Protein AF-W1W6H4-F1 (afdb_monomer_lite)

Foldseek 3Di:
DVVPDDQLVVLVVVVVVVVVVVVVVVVVVCVVCVVVDDPVCVVVVVVVVVVCVVVVVVCSVVVSVCSVPDDCVVVVVVVVVVVVVVVVVVVD

Sequence (92 aa):
MLIGCTRRAAADFSFIMAVPVMIIVCVYDLLRVIHLLELNDIIMFAIGTLVSYIVGYITVKVFLWYLNRSSLSSFGYYRIIVAILAIIYLYL

pLDDT: mean 90.86, std 5.75, range [74.88, 97.75]

Secondary structure (DSSP, 8-state):
-TTS--HHHHHHHHHHHHHHHHHHHHHHHHHHHGGG--TTHHHHHHHHHHHHHHHHHHHHHHHHHHHHHS-THHHHHHHHHHHHHHHHHHH-

Radius of gyration: 17.57 Å; chains: 1; bounding box: 37×25×43 Å

Structure (mmCIF, N/CA/C/O backbone):
data_AF-W1W6H4-F1
#
_entry.id   AF-W1W6H4-F1
#
loop_
_atom_site.group_PDB
_atom_site.id
_atom_site.type_symbol
_atom_site.label_atom_id
_atom_site.label_alt_id
_atom_site.label_comp_id
_atom_site.label_asym_id
_atom_site.label_entity_id
_atom_site.label_seq_id
_atom_site.pdbx_PDB_ins_code
_atom_site.Cartn_x
_atom_site.Cartn_y
_atom_site.Cartn_z
_atom_site.occupancy
_atom_site.B_iso_or_equiv
_atom_site.auth_seq_id
_atom_site.auth_comp_id
_atom_site.auth_asym_id
_atom_site.auth_atom_id
_atom_site.pdbx_PDB_model_num
ATOM 1 N N . MET A 1 1 ? 6.671 -9.580 -15.388 1.00 74.88 1 MET A N 1
ATOM 2 C CA . MET A 1 1 ? 8.046 -9.527 -15.944 1.00 74.88 1 MET A CA 1
ATOM 3 C C . MET A 1 1 ? 8.540 -10.893 -16.405 1.00 74.88 1 MET A C 1
ATOM 5 O O . MET A 1 1 ? 9.152 -10.942 -17.456 1.00 74.88 1 MET A O 1
ATOM 9 N N . LEU A 1 2 ? 8.242 -11.991 -15.694 1.00 82.75 2 LEU A N 1
ATOM 10 C CA . LEU A 1 2 ? 8.642 -13.348 -16.115 1.00 82.75 2 LEU A CA 1
ATOM 11 C C . LEU A 1 2 ? 8.065 -13.780 -17.481 1.00 82.75 2 LEU A C 1
ATOM 13 O O . LEU A 1 2 ? 8.695 -14.547 -18.189 1.00 82.75 2 LEU A O 1
ATOM 17 N N . ILE A 1 3 ? 6.912 -13.230 -17.876 1.00 84.50 3 ILE A N 1
ATOM 18 C CA . ILE A 1 3 ? 6.222 -13.515 -19.151 1.00 84.50 3 ILE A CA 1
ATOM 19 C C . ILE A 1 3 ? 6.597 -12.472 -20.236 1.00 84.50 3 ILE A C 1
ATOM 21 O O . ILE A 1 3 ? 5.837 -12.192 -21.150 1.00 84.50 3 ILE A O 1
ATOM 25 N N . GLY A 1 4 ? 7.743 -11.793 -20.109 1.00 82.69 4 GLY A N 1
ATOM 26 C CA . GLY A 1 4 ? 8.228 -10.843 -21.125 1.00 82.69 4 GLY A CA 1
ATOM 27 C C . GLY A 1 4 ? 7.548 -9.463 -21.163 1.00 82.69 4 GLY A C 1
ATOM 28 O O . GLY A 1 4 ? 7.978 -8.602 -21.925 1.00 82.69 4 GLY A O 1
ATOM 29 N N . CYS A 1 5 ? 6.536 -9.189 -20.328 1.00 85.06 5 CYS A N 1
ATOM 30 C CA . CYS A 1 5 ? 5.932 -7.851 -20.248 1.00 85.06 5 CYS A CA 1
ATOM 31 C C . CYS A 1 5 ? 6.938 -6.784 -19.787 1.00 85.06 5 CYS A C 1
ATOM 33 O O . CYS A 1 5 ? 7.719 -7.016 -18.854 1.00 85.06 5 CYS A O 1
ATOM 35 N N . THR A 1 6 ? 6.842 -5.581 -20.367 1.00 86.56 6 THR A N 1
ATOM 36 C CA . THR A 1 6 ? 7.637 -4.424 -19.933 1.00 86.56 6 THR A CA 1
ATOM 37 C C . THR A 1 6 ? 7.359 -4.096 -18.468 1.00 86.56 6 THR A C 1
ATOM 39 O O . THR A 1 6 ? 6.276 -4.353 -17.934 1.00 86.56 6 THR A O 1
ATOM 42 N N . ARG A 1 7 ? 8.355 -3.520 -17.790 1.00 82.25 7 ARG A N 1
ATOM 43 C CA . ARG A 1 7 ? 8.275 -3.245 -16.348 1.00 82.25 7 ARG A CA 1
ATOM 44 C C . ARG A 1 7 ? 7.092 -2.348 -15.991 1.00 82.25 7 ARG A C 1
ATOM 46 O O . ARG A 1 7 ? 6.396 -2.613 -15.018 1.00 82.25 7 ARG A O 1
ATOM 53 N N . ARG A 1 8 ? 6.855 -1.332 -16.821 1.00 82.19 8 ARG A N 1
ATOM 54 C CA . ARG A 1 8 ? 5.751 -0.384 -16.677 1.00 82.19 8 ARG A CA 1
ATOM 55 C C . ARG A 1 8 ? 4.395 -1.044 -16.913 1.00 82.19 8 ARG A C 1
ATOM 57 O O . ARG A 1 8 ? 3.548 -0.961 -16.038 1.00 82.19 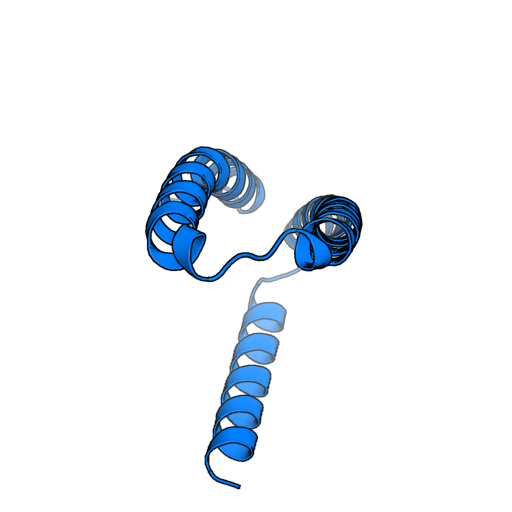8 ARG A O 1
ATOM 64 N N . ALA A 1 9 ? 4.234 -1.792 -18.008 1.00 87.00 9 ALA A N 1
ATOM 65 C CA . ALA A 1 9 ? 2.978 -2.488 -18.291 1.00 87.00 9 ALA A CA 1
ATOM 66 C C . ALA A 1 9 ? 2.620 -3.507 -17.197 1.00 87.00 9 ALA A C 1
ATOM 68 O O . ALA A 1 9 ? 1.465 -3.616 -16.799 1.00 87.00 9 ALA A O 1
ATOM 69 N N . ALA A 1 10 ? 3.617 -4.221 -16.662 1.00 88.44 10 ALA A N 1
ATOM 70 C CA . ALA A 1 10 ? 3.405 -5.145 -15.552 1.00 88.44 10 ALA A CA 1
ATOM 71 C C . ALA A 1 10 ? 2.961 -4.423 -14.263 1.00 88.44 10 ALA A C 1
ATOM 73 O O . ALA A 1 10 ? 2.135 -4.959 -13.526 1.00 88.44 10 ALA A O 1
ATOM 74 N N . ALA A 1 11 ? 3.482 -3.221 -13.997 1.00 87.88 11 ALA A N 1
ATOM 75 C CA . ALA A 1 11 ? 3.101 -2.417 -12.838 1.00 87.88 11 ALA A CA 1
ATOM 76 C C . ALA A 1 11 ? 1.691 -1.829 -12.998 1.00 87.88 11 ALA A C 1
ATOM 78 O O . ALA A 1 11 ? 0.875 -1.993 -12.096 1.00 87.88 11 ALA A O 1
ATOM 79 N N . ASP A 1 12 ? 1.381 -1.237 -14.155 1.00 88.12 12 ASP A N 1
ATOM 80 C CA . ASP A 1 12 ? 0.057 -0.677 -14.458 1.00 88.12 12 ASP A CA 1
ATOM 81 C C . ASP A 1 12 ? -1.035 -1.755 -14.355 1.00 88.12 12 ASP A C 1
ATOM 83 O O . ASP A 1 12 ? -2.055 -1.555 -13.698 1.00 88.12 12 ASP A O 1
ATOM 87 N N . PHE A 1 13 ? -0.780 -2.945 -14.909 1.00 90.56 13 PHE A N 1
ATOM 88 C CA . PHE A 1 13 ? -1.679 -4.091 -14.770 1.00 90.56 13 PHE A CA 1
ATOM 89 C C . PHE A 1 13 ? -1.871 -4.510 -13.307 1.00 90.56 13 PHE A C 1
ATOM 91 O O . PHE A 1 13 ? -2.998 -4.743 -12.874 1.00 90.56 13 PHE A O 1
ATOM 98 N N . SER A 1 14 ? -0.786 -4.567 -12.528 1.00 91.81 14 SER A N 1
ATOM 99 C CA . SER A 1 14 ? -0.850 -4.919 -11.103 1.00 91.81 14 SER A CA 1
ATOM 100 C C . SER A 1 14 ? -1.684 -3.915 -10.305 1.00 91.81 14 SER A C 1
ATOM 102 O O . SER A 1 14 ? -2.476 -4.327 -9.462 1.00 91.81 14 SER A O 1
ATOM 104 N N . PHE A 1 15 ? -1.558 -2.615 -10.590 1.00 89.81 15 PHE A N 1
ATOM 105 C CA . PHE A 1 15 ? -2.366 -1.585 -9.934 1.00 89.81 15 PHE A CA 1
ATOM 106 C C . PHE A 1 15 ? -3.845 -1.696 -10.291 1.00 89.81 15 PHE A C 1
ATOM 108 O O . PHE A 1 15 ? -4.685 -1.641 -9.397 1.00 89.81 15 PHE A O 1
ATOM 115 N N . ILE A 1 16 ? -4.167 -1.899 -11.571 1.00 92.50 16 ILE A N 1
ATOM 116 C CA . ILE A 1 16 ? -5.557 -2.057 -12.015 1.00 92.50 16 ILE A CA 1
ATOM 117 C C . ILE A 1 16 ? -6.184 -3.301 -11.380 1.00 92.50 16 ILE A C 1
ATOM 119 O O . ILE A 1 16 ? -7.308 -3.225 -10.893 1.00 92.50 16 ILE A O 1
ATOM 123 N N . MET A 1 17 ? -5.459 -4.424 -11.326 1.00 95.38 17 MET A N 1
ATOM 124 C CA . MET A 1 17 ? -5.939 -5.640 -10.661 1.00 95.38 17 MET A CA 1
ATOM 125 C C . MET A 1 17 ? -6.070 -5.488 -9.144 1.00 95.38 17 MET A C 1
ATOM 127 O O . MET A 1 17 ? -6.950 -6.104 -8.547 1.00 95.38 17 MET A O 1
ATOM 131 N N . ALA A 1 18 ? -5.219 -4.683 -8.507 1.00 94.44 18 ALA A N 1
ATOM 132 C CA . ALA A 1 18 ? -5.282 -4.477 -7.066 1.00 94.44 18 ALA A CA 1
ATOM 133 C C . ALA A 1 18 ? -6.590 -3.796 -6.632 1.00 94.44 18 ALA A C 1
ATOM 135 O O . ALA A 1 18 ? -7.094 -4.116 -5.563 1.00 94.44 18 ALA A O 1
ATOM 136 N N . VAL A 1 19 ? -7.172 -2.908 -7.448 1.00 93.75 19 VAL A N 1
ATOM 137 C CA . VAL A 1 19 ? -8.411 -2.183 -7.104 1.00 93.75 19 VAL A CA 1
ATOM 138 C C . VAL A 1 19 ? -9.583 -3.123 -6.765 1.00 93.75 19 VAL A C 1
ATOM 140 O O . VAL A 1 19 ? -10.072 -3.046 -5.637 1.00 93.75 19 VAL A O 1
ATOM 143 N N . PRO A 1 20 ? -10.038 -4.032 -7.651 1.00 95.62 20 PRO A N 1
ATOM 144 C CA . PRO A 1 20 ? -11.151 -4.925 -7.331 1.00 95.62 20 PRO A CA 1
ATOM 145 C C . PRO A 1 20 ? -10.815 -5.890 -6.188 1.00 95.62 20 PRO A C 1
ATOM 147 O O . PRO A 1 20 ? -11.665 -6.142 -5.338 1.00 95.62 20 PRO A O 1
ATOM 150 N N . VAL A 1 21 ? -9.575 -6.389 -6.123 1.00 96.81 21 VAL A N 1
ATOM 151 C CA . VAL A 1 21 ? -9.144 -7.307 -5.057 1.00 96.81 21 VAL A CA 1
ATOM 152 C C . VAL A 1 21 ? -9.203 -6.621 -3.693 1.00 96.81 21 VAL A C 1
ATOM 154 O O . VAL A 1 21 ? -9.796 -7.159 -2.761 1.00 96.81 21 VAL A O 1
ATOM 157 N N . MET A 1 22 ? -8.640 -5.418 -3.574 1.00 96.00 22 MET A N 1
ATOM 158 C CA . MET A 1 22 ? -8.592 -4.692 -2.306 1.00 96.00 22 MET A CA 1
ATOM 159 C C . MET A 1 22 ? -9.969 -4.194 -1.874 1.00 96.00 22 MET A C 1
ATOM 161 O O . MET A 1 22 ? -10.231 -4.181 -0.679 1.00 96.00 22 MET A O 1
ATOM 165 N N . ILE A 1 23 ? -10.867 -3.841 -2.804 1.00 95.81 23 ILE A N 1
ATOM 166 C CA . ILE A 1 23 ? -12.260 -3.511 -2.457 1.00 95.81 23 ILE A CA 1
ATOM 167 C C . ILE A 1 23 ? -12.942 -4.720 -1.811 1.00 95.81 23 ILE A C 1
ATOM 169 O O . ILE A 1 23 ? -13.547 -4.581 -0.751 1.00 95.81 23 ILE A O 1
ATOM 17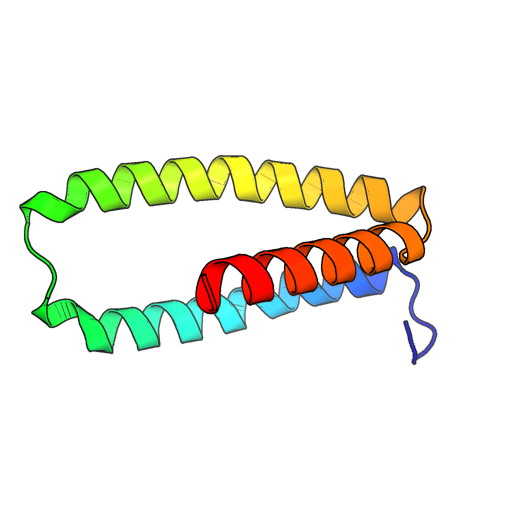3 N N . ILE A 1 24 ? -12.808 -5.908 -2.411 1.00 97.19 24 ILE A N 1
ATOM 174 C CA . ILE A 1 24 ? -13.412 -7.136 -1.877 1.00 97.19 24 ILE A CA 1
ATOM 175 C C . ILE A 1 24 ? -12.844 -7.458 -0.492 1.00 97.19 24 ILE A C 1
ATOM 177 O O . ILE A 1 24 ? -13.611 -7.692 0.439 1.00 97.19 24 ILE A O 1
ATOM 181 N N . VAL A 1 25 ? -11.516 -7.436 -0.342 1.00 96.88 25 VAL A N 1
ATOM 182 C CA . VAL A 1 25 ? -10.848 -7.719 0.938 1.00 96.88 25 VAL A CA 1
ATOM 183 C C . VAL A 1 25 ? -11.236 -6.690 1.999 1.00 96.88 25 VAL A C 1
ATOM 185 O O . VAL A 1 25 ? -11.602 -7.071 3.104 1.00 96.88 25 VAL A O 1
ATOM 188 N N . CYS A 1 26 ? -11.237 -5.399 1.660 1.00 94.44 26 CYS A N 1
ATOM 189 C CA . CYS A 1 26 ? -11.585 -4.326 2.589 1.00 94.44 26 CYS A CA 1
ATOM 190 C C . CYS A 1 26 ? -13.023 -4.453 3.099 1.00 94.44 26 CYS A C 1
ATOM 192 O O . CYS A 1 26 ? -13.255 -4.371 4.303 1.00 94.44 26 CYS A O 1
ATOM 194 N N . VAL A 1 27 ? -13.984 -4.697 2.201 1.00 95.62 27 VAL A N 1
ATOM 195 C CA . VAL A 1 27 ? -15.387 -4.897 2.586 1.00 95.62 27 VAL A CA 1
ATOM 196 C C . VAL A 1 27 ? -15.533 -6.150 3.444 1.00 95.62 27 VAL A C 1
ATOM 198 O O . VAL A 1 27 ? -16.206 -6.109 4.471 1.00 95.62 27 VAL A O 1
ATOM 201 N N . TYR A 1 28 ? -14.889 -7.251 3.055 1.00 97.12 28 TYR A N 1
ATOM 202 C CA . TYR A 1 28 ? -14.935 -8.497 3.814 1.00 97.12 28 TYR A CA 1
ATOM 203 C C . TYR A 1 28 ? -14.388 -8.326 5.237 1.00 97.12 28 TYR A C 1
ATOM 205 O O . TYR A 1 28 ? -15.051 -8.716 6.199 1.00 97.12 28 TYR A O 1
ATOM 213 N N . ASP A 1 29 ? -13.221 -7.700 5.385 1.00 95.06 29 ASP A N 1
ATOM 214 C CA . ASP A 1 29 ? -12.612 -7.455 6.692 1.00 95.06 29 ASP A CA 1
ATOM 215 C C . ASP A 1 29 ? -13.449 -6.484 7.530 1.00 95.06 29 ASP A C 1
ATOM 217 O O . ASP A 1 29 ? -13.677 -6.748 8.711 1.00 95.06 29 ASP A O 1
ATOM 221 N N . LEU A 1 30 ? -13.991 -5.419 6.923 1.00 92.81 30 LEU A N 1
ATOM 222 C CA . LEU A 1 30 ? -14.860 -4.463 7.612 1.00 92.81 30 LEU A CA 1
ATOM 223 C C . LEU A 1 30 ? -16.115 -5.142 8.167 1.00 92.81 30 LEU A C 1
ATOM 225 O O . LEU A 1 30 ? -16.453 -4.935 9.329 1.00 92.81 30 LEU A O 1
ATOM 229 N N . LEU A 1 31 ? -16.777 -5.995 7.380 1.00 95.75 31 LEU A N 1
ATOM 230 C CA . LEU A 1 31 ? -17.961 -6.732 7.832 1.00 95.75 31 LEU A CA 1
ATOM 231 C C . LEU A 1 31 ? -17.666 -7.636 9.035 1.00 95.75 31 LEU A C 1
ATOM 233 O O . LEU A 1 31 ? -18.537 -7.826 9.883 1.00 95.75 31 LEU A O 1
ATOM 237 N N . ARG A 1 32 ? -16.443 -8.171 9.150 1.00 95.25 32 ARG A N 1
ATOM 238 C CA . ARG A 1 32 ? -16.047 -9.007 10.294 1.00 95.25 32 ARG A CA 1
ATOM 239 C C . ARG A 1 32 ? -15.848 -8.204 11.572 1.00 95.25 32 ARG A C 1
ATOM 241 O O . ARG A 1 32 ? -16.132 -8.733 12.642 1.00 95.25 32 ARG A O 1
ATOM 248 N N . VAL A 1 33 ? -15.383 -6.960 11.477 1.00 93.44 33 VAL A N 1
ATOM 249 C CA . VAL A 1 33 ? -15.042 -6.122 12.643 1.00 93.44 33 VAL A CA 1
ATOM 250 C C . VAL A 1 33 ? -16.046 -5.005 12.920 1.00 93.44 33 VAL A C 1
ATOM 252 O O . VAL A 1 33 ? -15.883 -4.283 13.894 1.00 93.44 33 VAL A O 1
ATOM 255 N N . ILE A 1 34 ? -17.113 -4.877 12.122 1.00 91.50 34 ILE A N 1
ATOM 256 C CA . ILE A 1 34 ? -18.096 -3.785 12.242 1.00 91.50 34 ILE A CA 1
ATOM 257 C C . ILE A 1 34 ? -18.756 -3.697 13.623 1.00 91.50 34 ILE A C 1
ATOM 259 O O . ILE A 1 34 ? -19.117 -2.616 14.067 1.00 91.50 34 ILE A O 1
ATOM 263 N N . HIS A 1 35 ? -18.876 -4.825 14.324 1.00 91.81 35 HIS A N 1
ATOM 264 C CA . HIS A 1 35 ? -19.427 -4.891 15.677 1.00 91.81 35 HIS A CA 1
ATOM 265 C C . HIS A 1 35 ? -18.524 -4.248 16.745 1.00 91.81 35 HIS A C 1
ATOM 267 O O . HIS A 1 35 ? -18.983 -4.026 17.860 1.00 91.81 35 HIS A O 1
ATOM 273 N N . LEU A 1 36 ? -17.257 -3.975 16.416 1.00 91.56 36 LEU A N 1
ATOM 274 C CA . LEU A 1 36 ? -16.289 -3.300 17.281 1.00 91.56 36 LEU A CA 1
ATOM 275 C C . LEU A 1 36 ? -16.229 -1.784 17.031 1.00 91.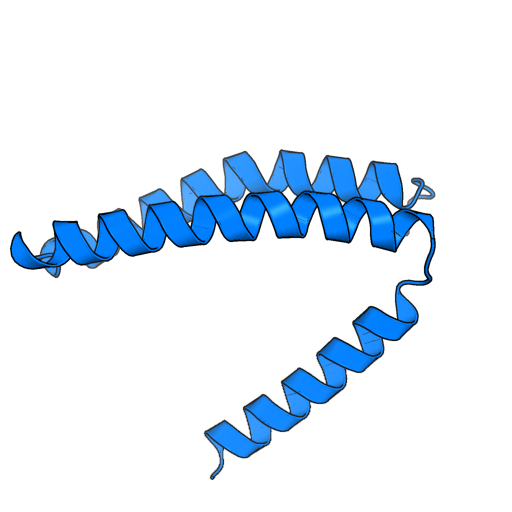56 36 LEU A C 1
ATOM 277 O O . LEU A 1 36 ? -15.515 -1.103 17.756 1.00 91.56 36 LEU A O 1
ATOM 281 N N . LEU A 1 37 ? -16.915 -1.260 16.004 1.00 90.00 37 LEU A N 1
ATOM 282 C CA . LEU A 1 37 ? -16.874 0.167 15.679 1.00 90.00 37 LEU A CA 1
ATOM 283 C C . LEU A 1 37 ? -17.823 0.972 16.567 1.00 90.00 37 LEU A C 1
ATOM 285 O O . LEU A 1 37 ? -19.023 0.694 16.629 1.00 90.00 37 LEU A O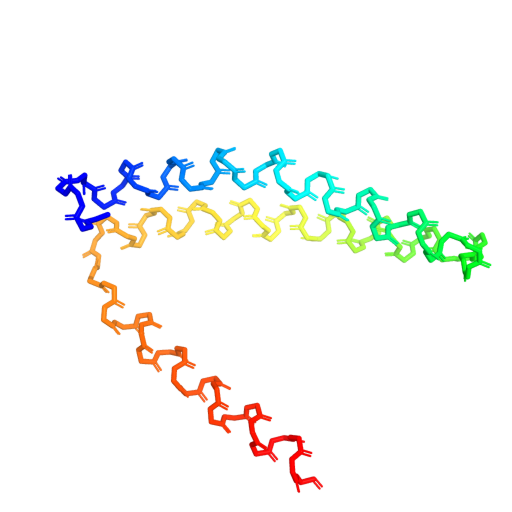 1
ATOM 289 N N . GLU A 1 38 ? -17.300 2.049 17.146 1.00 91.50 38 GLU A N 1
ATOM 290 C CA . GLU A 1 38 ? -18.094 3.055 17.841 1.00 91.50 38 GLU A CA 1
ATOM 291 C C . GLU A 1 38 ? -18.256 4.325 16.993 1.00 91.50 38 GLU A C 1
ATOM 293 O O . GLU A 1 38 ? -17.471 4.630 16.093 1.00 91.50 38 GLU A O 1
ATOM 298 N N . LEU A 1 39 ? -19.279 5.131 17.301 1.00 86.94 39 LEU A N 1
ATOM 299 C CA . LEU A 1 39 ? -19.525 6.397 16.593 1.00 86.94 39 LEU A CA 1
ATOM 300 C C . LEU A 1 39 ? -18.372 7.402 16.744 1.00 86.94 39 LEU A C 1
ATOM 302 O O . LEU A 1 39 ? -18.197 8.269 15.888 1.00 86.94 39 LEU A O 1
ATOM 306 N N . ASN A 1 40 ? -17.576 7.284 17.809 1.00 91.12 40 ASN A N 1
ATOM 307 C CA . ASN A 1 40 ? -16.431 8.156 18.048 1.00 91.12 40 ASN A CA 1
ATOM 308 C C . ASN A 1 40 ? -15.257 7.870 17.087 1.00 91.12 40 ASN A C 1
ATOM 310 O O . ASN A 1 40 ? -14.462 8.764 16.794 1.00 91.12 40 ASN A O 1
ATOM 314 N N . ASP A 1 41 ? -15.181 6.662 16.520 1.00 89.94 41 ASP A N 1
ATOM 315 C CA . ASP A 1 41 ? -14.091 6.268 15.620 1.00 89.94 41 ASP A CA 1
ATOM 316 C C . ASP A 1 41 ? -14.220 6.898 14.228 1.00 89.94 41 ASP A C 1
ATOM 318 O O . ASP A 1 41 ? -13.236 6.999 13.492 1.00 89.94 41 ASP A O 1
ATOM 322 N N . ILE A 1 42 ? -15.417 7.368 13.856 1.00 89.31 42 ILE A N 1
ATOM 323 C CA . ILE A 1 42 ? -15.724 7.897 12.517 1.00 89.31 42 ILE A CA 1
ATOM 324 C C . ILE A 1 42 ? -14.765 9.028 12.126 1.00 89.31 42 ILE A C 1
ATOM 326 O O . ILE A 1 42 ? -14.301 9.081 10.985 1.00 89.31 42 ILE A O 1
ATOM 330 N N . ILE A 1 43 ? -14.425 9.913 13.069 1.00 93.56 43 ILE A N 1
ATOM 331 C CA . ILE A 1 43 ? -13.487 11.017 12.826 1.00 93.56 43 ILE A CA 1
ATOM 332 C C . ILE A 1 43 ? -12.086 10.469 12.525 1.00 93.56 43 ILE A C 1
ATOM 334 O O . ILE A 1 43 ? -11.431 10.929 11.585 1.00 93.56 43 ILE A O 1
ATOM 338 N N . MET A 1 44 ? -11.638 9.457 13.273 1.00 93.56 44 MET A N 1
ATOM 339 C CA . MET A 1 44 ? -10.336 8.825 13.060 1.00 93.56 44 MET A CA 1
ATOM 340 C C . MET A 1 44 ? -10.278 8.114 11.702 1.00 93.56 44 MET A C 1
ATOM 342 O O . MET A 1 44 ? -9.312 8.293 10.957 1.00 93.56 44 MET A O 1
ATOM 346 N N . PHE A 1 45 ? -11.333 7.383 11.332 1.00 91.75 45 PHE A N 1
ATOM 347 C CA . PHE A 1 45 ? -11.453 6.744 10.019 1.00 91.75 45 PHE A CA 1
ATOM 348 C C . PHE A 1 45 ? -11.466 7.759 8.873 1.00 91.75 45 PHE A C 1
ATOM 350 O O . PHE A 1 45 ? -10.818 7.529 7.851 1.00 91.75 45 PHE A O 1
ATOM 357 N N . ALA A 1 46 ? -12.158 8.890 9.029 1.00 93.69 46 ALA A N 1
ATOM 358 C CA . ALA A 1 46 ? -12.207 9.932 8.007 1.00 93.69 46 ALA A CA 1
ATOM 359 C C . ALA A 1 46 ? -10.817 10.533 7.746 1.00 93.69 46 ALA A C 1
ATOM 361 O O . ALA A 1 46 ? -10.388 10.623 6.592 1.00 93.69 46 ALA A O 1
ATOM 362 N N . ILE A 1 47 ? -10.083 10.883 8.808 1.00 96.69 47 ILE A N 1
ATOM 363 C CA . ILE A 1 47 ? -8.723 11.426 8.695 1.00 96.69 47 ILE A CA 1
ATOM 364 C C . ILE A 1 47 ? -7.779 10.376 8.105 1.00 96.69 47 ILE A C 1
ATOM 366 O O . ILE A 1 47 ? -7.061 10.673 7.150 1.00 96.69 47 ILE A O 1
ATOM 370 N N . GLY A 1 48 ? -7.810 9.144 8.624 1.00 96.19 48 GLY A N 1
ATOM 371 C CA . GLY A 1 48 ? -6.980 8.044 8.133 1.00 96.19 48 GLY A CA 1
ATOM 372 C C . GLY A 1 48 ? -7.198 7.786 6.644 1.00 96.19 48 GLY A C 1
ATOM 373 O O . GLY A 1 48 ? -6.241 7.756 5.875 1.00 96.19 48 GLY A O 1
ATOM 374 N N . THR A 1 49 ? -8.458 7.714 6.212 1.00 94.62 49 THR A N 1
ATOM 375 C CA . THR A 1 49 ? -8.819 7.502 4.803 1.00 94.62 49 THR A CA 1
ATOM 376 C C . THR A 1 49 ? -8.310 8.634 3.915 1.00 94.62 49 THR A C 1
ATOM 378 O O . THR A 1 49 ? -7.728 8.380 2.859 1.00 94.62 49 THR A O 1
ATOM 381 N N . LEU A 1 50 ? -8.482 9.887 4.344 1.00 97.56 50 LEU A N 1
ATOM 382 C CA . LEU A 1 50 ? -8.061 11.055 3.574 1.00 97.56 50 LEU A CA 1
ATOM 383 C C . LEU A 1 50 ? -6.533 11.131 3.441 1.00 97.56 50 LEU A C 1
ATOM 385 O O . LEU A 1 50 ? -6.016 11.346 2.343 1.00 97.56 50 LEU A O 1
ATOM 389 N N . VAL A 1 51 ? -5.802 10.885 4.531 1.00 97.75 51 VAL A N 1
ATOM 390 C CA . VAL A 1 51 ? -4.333 10.848 4.525 1.00 97.75 51 VAL A CA 1
ATOM 391 C C . VAL A 1 51 ? -3.823 9.691 3.663 1.00 97.75 51 VAL A C 1
ATOM 393 O O . VAL A 1 51 ? -2.966 9.905 2.802 1.00 97.75 51 VAL A O 1
ATOM 396 N N . SER A 1 52 ? -4.374 8.484 3.825 1.00 96.38 52 SER A N 1
ATOM 397 C CA . SER A 1 52 ? -4.002 7.314 3.022 1.00 96.38 52 SER A CA 1
ATOM 398 C C . SER A 1 52 ? -4.288 7.510 1.534 1.00 96.38 52 SER A C 1
ATOM 400 O O . SER A 1 52 ? -3.475 7.091 0.711 1.00 96.38 52 SER A O 1
ATOM 402 N N . TYR A 1 53 ? -5.382 8.183 1.168 1.00 95.06 53 TYR A N 1
ATOM 403 C CA . TYR A 1 53 ? -5.688 8.516 -0.224 1.00 95.06 53 TYR A CA 1
ATOM 404 C C . TYR A 1 53 ? -4.625 9.437 -0.841 1.00 95.06 53 TYR A C 1
ATOM 406 O O . TYR A 1 53 ? -4.095 9.140 -1.914 1.00 95.06 53 TYR A O 1
ATOM 414 N N . ILE A 1 54 ? -4.265 10.524 -0.146 1.00 97.69 54 ILE A N 1
ATOM 415 C CA . ILE A 1 54 ? -3.269 11.494 -0.629 1.00 97.69 54 ILE A CA 1
ATOM 416 C C . ILE A 1 54 ? -1.896 10.832 -0.766 1.00 97.69 54 ILE A C 1
ATOM 418 O O . ILE A 1 54 ? -1.270 10.909 -1.827 1.00 97.69 54 ILE A O 1
ATOM 422 N N . VAL A 1 55 ? -1.434 10.159 0.291 1.00 97.62 55 VAL A N 1
ATOM 423 C CA . VAL A 1 55 ? -0.128 9.486 0.296 1.00 97.62 55 VAL A CA 1
ATOM 424 C C . VAL A 1 55 ? -0.103 8.376 -0.751 1.00 97.62 55 VAL A C 1
ATOM 426 O O . VAL A 1 55 ? 0.830 8.319 -1.546 1.00 97.62 55 VAL A O 1
ATOM 429 N N . GLY A 1 56 ? -1.150 7.551 -0.820 1.00 94.75 56 GLY A N 1
ATOM 430 C CA . GLY A 1 56 ? -1.267 6.465 -1.788 1.00 94.75 56 GLY A CA 1
ATOM 431 C C . GLY A 1 56 ? -1.182 6.954 -3.232 1.00 94.75 56 GLY A C 1
ATOM 432 O O . GLY A 1 56 ? -0.393 6.421 -4.013 1.00 94.75 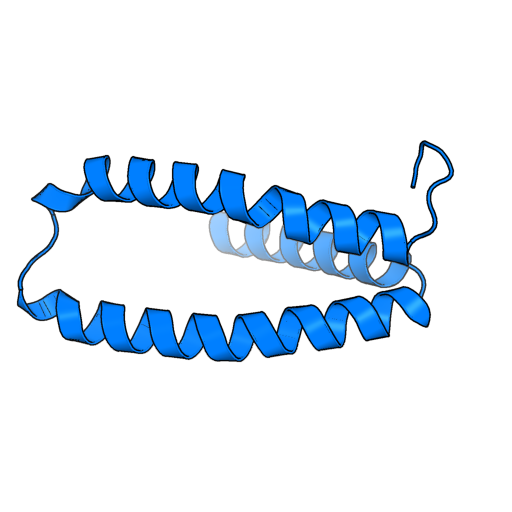56 GLY A O 1
ATOM 433 N N . TYR A 1 57 ? -1.914 8.016 -3.580 1.00 93.19 57 TYR A N 1
ATOM 434 C CA . TYR A 1 57 ? -1.860 8.612 -4.917 1.00 93.19 57 TYR A CA 1
ATOM 435 C C . TYR A 1 57 ? -0.448 9.098 -5.282 1.00 93.19 57 TYR A C 1
ATOM 437 O O . TYR A 1 57 ? 0.062 8.803 -6.370 1.00 93.19 57 TYR A O 1
ATOM 445 N N . ILE A 1 58 ? 0.213 9.804 -4.359 1.00 96.38 58 ILE A N 1
ATOM 446 C CA . ILE A 1 58 ? 1.590 10.276 -4.551 1.00 96.38 58 ILE A CA 1
ATOM 447 C C . ILE A 1 58 ? 2.538 9.085 -4.727 1.00 96.38 58 ILE A C 1
ATOM 449 O O . ILE A 1 58 ? 3.338 9.073 -5.666 1.00 96.38 58 ILE A O 1
ATOM 453 N N . THR A 1 59 ? 2.424 8.064 -3.877 1.00 93.88 59 THR A N 1
ATOM 454 C CA . THR A 1 59 ? 3.263 6.864 -3.926 1.00 93.88 59 THR A CA 1
ATOM 455 C C . THR A 1 59 ? 3.122 6.130 -5.251 1.00 93.88 59 THR A C 1
ATOM 457 O O . THR A 1 59 ? 4.145 5.792 -5.838 1.00 93.88 59 THR A O 1
ATOM 460 N N . VAL A 1 60 ? 1.907 5.933 -5.775 1.00 91.38 60 VAL A N 1
ATOM 461 C CA . VAL A 1 60 ? 1.704 5.289 -7.088 1.00 91.38 60 VAL A CA 1
ATOM 462 C C . VAL A 1 60 ? 2.428 6.067 -8.187 1.00 91.38 60 VAL A C 1
ATOM 464 O O . VAL A 1 60 ? 3.176 5.482 -8.974 1.00 91.38 60 VAL A O 1
ATOM 467 N N . LYS A 1 61 ? 2.280 7.397 -8.210 1.00 90.44 61 LYS A N 1
ATOM 468 C CA . LYS A 1 61 ? 2.931 8.253 -9.212 1.00 90.44 61 LYS A CA 1
ATOM 469 C C . LYS A 1 61 ? 4.460 8.185 -9.126 1.00 90.44 61 LYS A C 1
ATOM 471 O O . LYS A 1 61 ? 5.128 8.031 -10.151 1.00 90.44 61 LYS A O 1
ATOM 476 N N . VAL A 1 62 ? 5.013 8.278 -7.917 1.00 90.94 62 VAL A N 1
ATOM 477 C CA . VAL A 1 62 ? 6.463 8.199 -7.673 1.00 90.94 62 VAL A CA 1
ATOM 478 C C . VAL A 1 62 ? 6.999 6.809 -8.004 1.00 90.94 62 VAL A C 1
ATOM 480 O O . VAL A 1 62 ? 8.046 6.688 -8.637 1.00 90.94 62 VAL A O 1
ATOM 483 N N . PHE A 1 63 ? 6.271 5.759 -7.635 1.00 88.62 63 PHE A N 1
ATOM 484 C CA . PHE A 1 63 ? 6.660 4.377 -7.879 1.00 88.62 63 PHE A CA 1
ATOM 485 C C . PHE A 1 63 ? 6.716 4.059 -9.374 1.00 88.62 63 PHE A C 1
ATOM 487 O O . PHE A 1 63 ? 7.719 3.518 -9.837 1.00 88.62 63 PHE A O 1
ATOM 494 N N . LEU A 1 64 ? 5.699 4.456 -10.148 1.00 88.06 64 LEU A N 1
ATOM 495 C CA . LEU A 1 64 ? 5.700 4.286 -11.605 1.00 88.06 64 LEU A CA 1
ATOM 496 C C . LEU A 1 64 ? 6.841 5.065 -12.276 1.00 88.06 64 LEU A C 1
ATOM 498 O O . LEU A 1 64 ? 7.474 4.555 -13.203 1.00 88.06 64 LEU A O 1
ATOM 502 N N . TRP A 1 65 ? 7.152 6.273 -11.792 1.00 87.06 65 TRP A N 1
ATOM 503 C CA . TRP A 1 65 ? 8.310 7.039 -12.262 1.00 87.06 65 TRP A CA 1
ATOM 504 C C . TRP A 1 65 ? 9.640 6.339 -11.939 1.00 87.06 65 TRP A C 1
ATOM 506 O O . TRP A 1 65 ? 10.500 6.208 -12.814 1.00 87.06 65 TRP A O 1
ATOM 516 N N . TYR A 1 66 ? 9.790 5.833 -10.713 1.00 86.06 66 TYR A N 1
ATOM 517 C CA . TYR A 1 66 ? 10.983 5.123 -10.251 1.00 86.06 66 TYR A CA 1
ATOM 518 C C . TYR A 1 66 ? 11.240 3.842 -11.052 1.00 86.06 66 TYR A C 1
ATOM 520 O O . TYR A 1 66 ? 12.360 3.607 -11.510 1.00 86.06 66 TYR A O 1
ATOM 528 N N . LEU A 1 67 ? 10.193 3.052 -11.300 1.00 81.94 67 LEU A N 1
ATOM 529 C CA . LEU A 1 67 ? 10.257 1.807 -12.074 1.00 81.94 67 LEU A CA 1
ATOM 530 C C . LEU A 1 67 ? 10.733 2.009 -13.514 1.00 81.94 67 LEU A C 1
ATOM 532 O O . LEU A 1 67 ? 11.325 1.102 -14.102 1.00 81.94 67 LEU A O 1
ATOM 536 N N . ASN A 1 68 ? 10.470 3.187 -14.081 1.00 78.44 68 ASN A N 1
ATOM 537 C CA . ASN A 1 68 ? 10.879 3.526 -15.437 1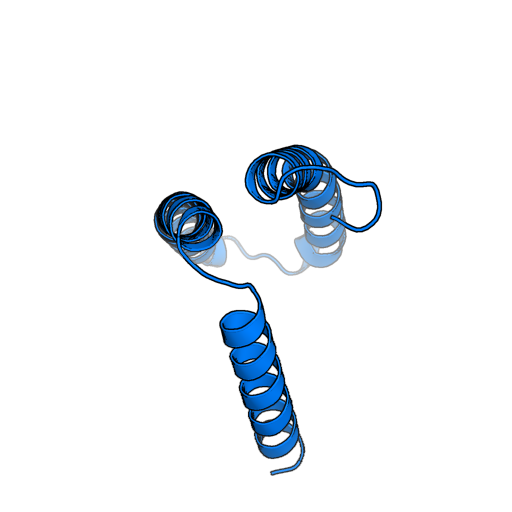.00 78.44 68 ASN A CA 1
ATOM 538 C C . ASN A 1 68 ? 12.362 3.941 -15.526 1.00 78.44 68 ASN A C 1
ATOM 540 O O . ASN A 1 68 ? 12.955 3.839 -16.595 1.00 78.44 68 ASN A O 1
ATOM 544 N N . ARG A 1 69 ? 12.972 4.400 -14.421 1.00 77.38 69 ARG A N 1
ATOM 545 C CA . ARG A 1 69 ? 14.382 4.843 -14.373 1.00 77.38 69 ARG A CA 1
ATOM 546 C C . ARG A 1 69 ? 15.340 3.862 -13.700 1.00 77.38 69 ARG A C 1
ATOM 548 O O . ARG A 1 69 ? 16.525 3.890 -14.014 1.00 77.38 69 ARG A O 1
ATOM 555 N N . SER A 1 70 ? 14.871 3.043 -12.761 1.00 76.81 70 SER A N 1
ATOM 556 C CA . SER A 1 70 ? 15.733 2.237 -11.891 1.00 76.81 70 SER A CA 1
ATOM 557 C C . SER A 1 70 ? 15.481 0.732 -12.022 1.00 76.81 70 SER A C 1
ATOM 559 O O . SER A 1 70 ? 14.465 0.270 -12.551 1.00 76.81 70 SER A O 1
ATOM 561 N N . SER A 1 71 ? 16.441 -0.064 -11.553 1.00 77.44 71 SER A N 1
ATOM 562 C CA . SER A 1 71 ? 16.297 -1.510 -11.407 1.00 77.44 71 SER A CA 1
ATOM 563 C C . SER A 1 71 ? 15.575 -1.857 -10.104 1.00 77.44 71 SER A C 1
ATOM 565 O O . SER A 1 71 ? 15.788 -1.239 -9.067 1.00 77.44 71 SER A O 1
ATOM 567 N N . LEU A 1 72 ? 14.768 -2.921 -10.125 1.00 76.44 72 LEU A N 1
ATOM 568 C CA . LEU A 1 72 ? 14.072 -3.442 -8.937 1.00 76.44 72 LEU A CA 1
ATOM 569 C C . LEU A 1 72 ? 15.009 -3.986 -7.846 1.00 76.44 72 LEU A C 1
ATOM 571 O O . LEU A 1 72 ? 14.549 -4.281 -6.746 1.00 76.44 72 LEU A O 1
ATOM 575 N N . SER A 1 73 ? 16.308 -4.111 -8.124 1.00 82.94 73 SER A N 1
ATOM 576 C CA . SER A 1 73 ? 17.307 -4.600 -7.171 1.00 82.94 73 SER A CA 1
ATOM 577 C C . SER A 1 73 ? 17.346 -3.765 -5.890 1.00 82.94 73 SER A C 1
ATOM 579 O O . SER A 1 73 ? 17.282 -4.331 -4.803 1.00 82.94 73 SER A O 1
ATOM 581 N N . SER A 1 74 ? 17.349 -2.432 -5.992 1.00 85.12 74 SER A N 1
ATOM 582 C CA . SER A 1 74 ? 17.321 -1.537 -4.825 1.00 85.12 74 SER A CA 1
ATOM 583 C C . SER A 1 74 ? 16.069 -1.732 -3.965 1.00 85.12 74 SER A C 1
ATOM 585 O O . SER A 1 74 ? 16.159 -1.729 -2.739 1.00 85.12 74 SER A O 1
ATOM 587 N N . PHE A 1 75 ? 14.913 -1.980 -4.589 1.00 84.25 75 PHE A N 1
ATOM 588 C CA . PHE A 1 75 ? 13.683 -2.309 -3.863 1.00 84.25 75 PHE A CA 1
ATOM 589 C C . PHE A 1 75 ? 13.773 -3.677 -3.166 1.00 84.25 75 PHE A C 1
ATOM 591 O O . PHE A 1 75 ? 13.271 -3.843 -2.056 1.00 84.25 75 PHE A O 1
ATOM 598 N N . GLY A 1 76 ? 14.456 -4.646 -3.781 1.00 87.94 76 GLY A N 1
ATOM 599 C CA . GLY A 1 76 ? 14.755 -5.941 -3.167 1.00 87.94 76 GLY A CA 1
ATOM 600 C C . GLY A 1 76 ? 15.588 -5.807 -1.891 1.00 87.94 76 GLY A C 1
ATOM 601 O O . GLY A 1 76 ? 15.197 -6.342 -0.855 1.00 87.94 76 GLY A O 1
ATOM 602 N N . TYR A 1 77 ? 16.680 -5.035 -1.932 1.00 92.06 77 TYR A N 1
ATOM 603 C CA . TYR A 1 77 ? 17.510 -4.783 -0.746 1.00 92.06 77 TYR A CA 1
ATOM 604 C C . TYR A 1 77 ? 16.736 -4.068 0.367 1.00 92.06 77 TYR A C 1
ATOM 606 O O . TYR A 1 77 ? 16.822 -4.476 1.523 1.00 92.06 77 TYR A O 1
ATOM 614 N N . TYR A 1 78 ? 15.920 -3.065 0.021 1.00 90.88 78 TYR A N 1
ATOM 615 C CA . TYR A 1 78 ? 15.036 -2.392 0.978 1.00 90.88 78 TYR A CA 1
ATOM 616 C C . TYR A 1 78 ? 14.124 -3.385 1.719 1.00 90.88 78 TYR A C 1
ATOM 618 O O . TYR A 1 78 ? 14.041 -3.344 2.945 1.00 90.88 78 TYR A O 1
ATOM 626 N N . ARG A 1 79 ? 13.499 -4.333 1.006 1.00 92.00 79 ARG A N 1
ATOM 627 C CA . ARG A 1 79 ? 12.620 -5.342 1.623 1.00 92.00 79 ARG A CA 1
ATOM 628 C C . ARG A 1 79 ? 13.357 -6.276 2.581 1.00 92.00 79 ARG A C 1
ATOM 630 O O . ARG A 1 79 ? 12.790 -6.626 3.610 1.00 92.00 79 ARG A O 1
ATOM 637 N N . ILE A 1 80 ? 14.592 -6.670 2.263 1.00 95.38 80 ILE A N 1
ATOM 638 C CA . ILE A 1 80 ? 15.403 -7.528 3.143 1.00 95.38 80 ILE A CA 1
ATOM 639 C C . ILE A 1 80 ? 15.746 -6.787 4.439 1.00 95.38 80 ILE A C 1
ATOM 641 O O . ILE A 1 80 ? 15.582 -7.347 5.518 1.00 95.38 80 ILE A O 1
ATOM 645 N N . ILE A 1 81 ? 16.152 -5.517 4.347 1.00 96.06 81 ILE A N 1
ATOM 646 C CA . ILE A 1 81 ? 16.452 -4.691 5.527 1.00 96.06 81 ILE A CA 1
ATOM 647 C C . ILE A 1 81 ? 15.209 -4.552 6.414 1.00 96.06 81 ILE A C 1
ATOM 649 O O . ILE A 1 81 ? 15.289 -4.784 7.617 1.00 96.06 81 ILE A O 1
ATOM 653 N N . VAL A 1 82 ? 14.048 -4.237 5.826 1.00 95.50 82 VAL A N 1
ATOM 654 C CA . VAL A 1 82 ? 12.779 -4.134 6.569 1.00 95.50 82 VAL A CA 1
ATOM 655 C C . VAL A 1 82 ? 12.404 -5.462 7.228 1.00 95.50 82 VAL A C 1
ATOM 657 O O . VAL A 1 82 ? 11.976 -5.461 8.378 1.00 95.50 82 VAL A O 1
ATOM 660 N N . ALA A 1 83 ? 12.599 -6.592 6.543 1.00 95.19 83 ALA A N 1
ATOM 661 C CA . ALA A 1 83 ? 12.331 -7.911 7.113 1.00 95.19 83 ALA A CA 1
ATOM 662 C C . ALA A 1 83 ? 13.217 -8.200 8.336 1.00 95.19 83 ALA A C 1
ATOM 664 O O . ALA A 1 83 ? 12.712 -8.663 9.355 1.00 95.19 83 ALA A O 1
ATOM 665 N N . ILE A 1 84 ? 14.514 -7.878 8.267 1.00 96.12 84 ILE A N 1
ATOM 666 C CA . ILE A 1 84 ? 15.438 -8.038 9.400 1.00 96.12 84 ILE A CA 1
ATOM 667 C C . ILE A 1 84 ? 15.015 -7.145 10.574 1.00 96.12 84 ILE A C 1
ATOM 669 O O . ILE A 1 84 ? 14.947 -7.620 11.704 1.00 96.12 84 ILE A O 1
ATOM 673 N N . LEU A 1 85 ? 14.679 -5.877 10.315 1.00 96.19 85 LEU A N 1
ATOM 674 C CA . LEU A 1 85 ? 14.216 -4.950 11.355 1.00 96.19 85 LEU A CA 1
ATOM 675 C C . LEU A 1 85 ? 12.916 -5.422 12.020 1.00 96.19 85 LEU A C 1
ATOM 677 O O . LEU A 1 85 ? 12.799 -5.342 13.238 1.00 96.19 85 LEU A O 1
ATOM 681 N N . ALA A 1 86 ? 11.965 -5.943 11.242 1.00 94.75 86 ALA A N 1
ATOM 682 C CA . ALA A 1 86 ? 10.714 -6.482 11.770 1.00 94.75 86 ALA A CA 1
ATOM 683 C C . ALA A 1 86 ? 10.946 -7.707 12.670 1.00 94.75 86 ALA A C 1
ATOM 685 O O . ALA A 1 86 ? 10.309 -7.820 13.714 1.00 94.75 86 ALA A O 1
ATOM 686 N N . ILE A 1 87 ? 11.879 -8.593 12.299 1.00 95.44 87 ILE A N 1
ATOM 687 C CA . ILE A 1 87 ? 12.271 -9.737 13.136 1.00 95.44 87 ILE A CA 1
ATOM 688 C C . ILE A 1 87 ? 12.879 -9.240 14.449 1.00 95.44 87 ILE A C 1
ATOM 690 O O . ILE A 1 87 ? 12.467 -9.689 15.513 1.00 95.44 87 ILE A O 1
ATOM 694 N N . ILE A 1 88 ? 13.811 -8.287 14.396 1.00 96.19 88 ILE A N 1
ATOM 695 C CA . ILE A 1 88 ? 14.431 -7.733 15.607 1.00 96.19 88 ILE A CA 1
ATOM 696 C C . ILE A 1 88 ? 13.374 -7.100 16.520 1.00 96.19 88 ILE A C 1
ATOM 698 O O . ILE A 1 88 ? 13.390 -7.363 17.713 1.00 96.19 88 ILE A O 1
ATOM 702 N N . TYR A 1 89 ? 12.442 -6.316 15.969 1.00 95.31 89 TYR A N 1
ATOM 703 C CA . TYR A 1 89 ? 11.388 -5.659 16.748 1.00 95.31 89 TYR A CA 1
ATOM 704 C C . TYR A 1 89 ? 10.396 -6.638 17.392 1.00 95.31 89 TYR A C 1
ATOM 706 O O . TYR A 1 89 ? 9.844 -6.331 18.437 1.00 95.31 89 TYR A O 1
ATOM 714 N N . LEU A 1 90 ? 10.136 -7.793 16.772 1.00 94.44 90 LEU A N 1
ATOM 715 C CA . LEU A 1 90 ? 9.184 -8.772 17.305 1.00 94.44 90 LEU A CA 1
ATOM 716 C C . LEU A 1 90 ? 9.795 -9.677 18.386 1.00 94.44 90 LEU A C 1
ATOM 718 O O . LEU A 1 90 ? 9.070 -10.155 19.255 1.00 94.44 90 LEU A O 1
ATOM 722 N N . TYR A 1 91 ? 11.101 -9.948 18.310 1.00 90.50 91 TYR A N 1
ATOM 723 C CA . TYR A 1 91 ? 11.813 -10.802 19.270 1.00 90.50 91 TYR A CA 1
ATOM 724 C C . TYR A 1 91 ? 12.461 -10.035 20.435 1.00 90.50 91 TYR A C 1
ATOM 726 O O . TYR A 1 91 ? 12.909 -10.681 21.385 1.00 90.50 91 TYR A O 1
ATOM 734 N N . LEU A 1 92 ? 12.536 -8.703 20.357 1.00 79.12 92 LEU A N 1
ATOM 735 C CA . LEU A 1 92 ? 12.982 -7.815 21.433 1.00 79.12 92 LEU A CA 1
ATOM 736 C C . LEU A 1 92 ? 11.780 -7.306 22.236 1.00 79.12 92 LEU A C 1
ATOM 738 O O . LEU A 1 92 ? 11.853 -7.379 23.482 1.00 79.12 92 LEU A O 1
#